Protein AF-A0A3D5FV69-F1 (afdb_monomer_lite)

Radius of gyration: 14.52 Å; chains: 1; bounding box: 37×15×43 Å

pLDDT: mean 92.56, std 7.36, range [60.56, 97.5]

Foldseek 3Di:
DPDDDDDFDWDWDFADDPPRTDDIDIDGPDDNVVVNVVVVVPD

Secondary structure (DSSP, 8-state):
-PPPP--PPPEEEEEEETTEEEEEEEE-SS-HHHHHHHHHHH-

Structure (mmCIF, N/CA/C/O backbone):
data_AF-A0A3D5FV69-F1
#
_entry.id   AF-A0A3D5FV69-F1
#
loop_
_atom_site.group_PDB
_atom_site.id
_atom_site.type_symbol
_atom_site.label_atom_id
_atom_site.label_alt_id
_atom_site.label_comp_id
_atom_site.label_asym_id
_atom_site.label_entity_id
_atom_site.label_seq_id
_atom_site.pdbx_PDB_ins_code
_atom_site.Cartn_x
_atom_site.Cartn_y
_atom_site.Cartn_z
_atom_site.occupancy
_atom_site.B_iso_or_equiv
_atom_site.auth_seq_id
_atom_site.auth_comp_id
_atom_site.auth_asym_id
_atom_site.auth_atom_id
_atom_site.pdbx_PDB_model_num
ATOM 1 N N . MET A 1 1 ? 23.438 -1.011 -32.403 1.00 60.56 1 MET A N 1
ATOM 2 C CA . MET A 1 1 ? 22.104 -0.895 -31.784 1.00 60.56 1 MET A CA 1
ATOM 3 C C . MET A 1 1 ? 22.336 -0.347 -30.390 1.00 60.56 1 MET A C 1
ATOM 5 O O . MET A 1 1 ? 23.240 -0.878 -29.746 1.00 60.56 1 MET A O 1
ATOM 9 N N . PRO A 1 2 ? 21.677 0.745 -29.964 1.00 71.69 2 PRO A N 1
ATOM 10 C CA . PRO A 1 2 ? 21.731 1.124 -28.556 1.00 71.69 2 PRO A CA 1
ATOM 11 C C . PRO A 1 2 ? 21.251 -0.075 -27.726 1.00 71.69 2 PRO A C 1
ATOM 13 O O . PRO A 1 2 ? 20.382 -0.822 -28.172 1.00 71.69 2 PRO A O 1
ATOM 16 N N . ARG A 1 3 ? 21.915 -0.331 -26.598 1.00 78.94 3 ARG A N 1
ATOM 17 C CA . ARG A 1 3 ? 21.448 -1.313 -25.617 1.00 78.94 3 ARG A CA 1
ATOM 18 C C . ARG A 1 3 ? 20.168 -0.741 -25.015 1.00 78.94 3 ARG A C 1
ATOM 20 O O . ARG A 1 3 ? 20.187 0.422 -24.626 1.00 78.94 3 ARG A O 1
ATOM 27 N N . ASP A 1 4 ? 19.098 -1.524 -24.982 1.00 81.69 4 ASP A N 1
ATOM 28 C CA . ASP A 1 4 ? 17.903 -1.129 -24.244 1.00 81.69 4 ASP A CA 1
ATOM 29 C C . ASP A 1 4 ? 18.259 -1.132 -22.755 1.00 81.69 4 ASP A C 1
ATOM 31 O O . ASP A 1 4 ? 18.681 -2.159 -22.213 1.00 81.69 4 ASP A O 1
ATOM 35 N N . ASP A 1 5 ? 18.168 0.038 -22.128 1.00 83.56 5 ASP A N 1
ATOM 36 C CA . ASP A 1 5 ? 18.285 0.164 -20.682 1.00 83.56 5 ASP A CA 1
ATOM 37 C C . ASP A 1 5 ? 16.976 -0.323 -20.051 1.00 83.56 5 ASP A C 1
ATOM 39 O O . ASP A 1 5 ? 15.885 0.079 -20.463 1.00 83.56 5 ASP A O 1
ATOM 43 N N . ASP A 1 6 ? 17.088 -1.203 -19.057 1.00 87.50 6 ASP A N 1
ATOM 44 C CA . ASP A 1 6 ? 15.940 -1.700 -18.302 1.00 87.50 6 ASP A CA 1
ATOM 45 C C . ASP A 1 6 ? 15.592 -0.695 -17.196 1.00 87.50 6 ASP A C 1
ATOM 47 O O . ASP A 1 6 ? 16.408 -0.423 -16.309 1.00 87.50 6 ASP A O 1
ATOM 51 N N . ILE A 1 7 ? 14.405 -0.093 -17.286 1.00 87.69 7 ILE A N 1
ATOM 52 C CA . ILE A 1 7 ? 13.938 0.954 -16.374 1.00 87.69 7 ILE A CA 1
ATOM 53 C C . ILE A 1 7 ? 12.682 0.462 -15.663 1.00 87.69 7 ILE A C 1
ATOM 55 O O . ILE A 1 7 ? 11.667 0.156 -16.292 1.00 87.69 7 ILE A O 1
ATOM 59 N N . THR A 1 8 ? 12.726 0.466 -1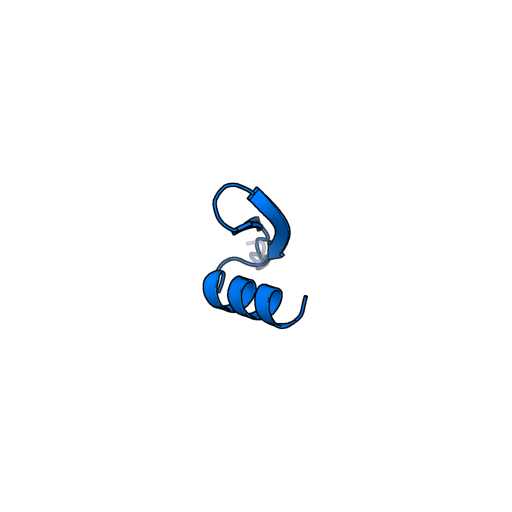4.333 1.00 90.31 8 THR A N 1
ATOM 60 C CA . THR A 1 8 ? 11.564 0.165 -13.497 1.00 90.31 8 THR A CA 1
ATOM 61 C C . THR A 1 8 ? 10.505 1.259 -13.614 1.00 90.31 8 THR A C 1
ATOM 63 O O . THR A 1 8 ? 10.807 2.448 -13.516 1.00 90.31 8 THR A O 1
ATOM 66 N N . VAL A 1 9 ? 9.245 0.854 -13.767 1.00 91.06 9 VAL A N 1
ATOM 67 C CA . VAL A 1 9 ? 8.098 1.768 -13.732 1.00 91.06 9 VAL A CA 1
ATOM 68 C C . VAL A 1 9 ? 7.586 1.891 -12.303 1.00 91.06 9 VAL A C 1
AT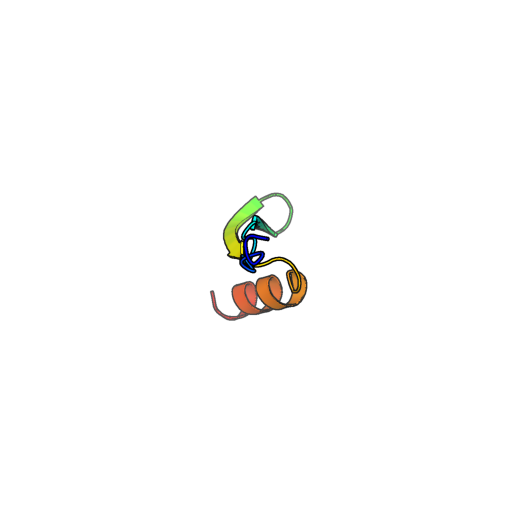OM 70 O O . VAL A 1 9 ? 7.327 0.882 -11.653 1.00 91.06 9 VAL A O 1
ATOM 73 N N . GLU A 1 10 ? 7.372 3.122 -11.848 1.00 96.12 1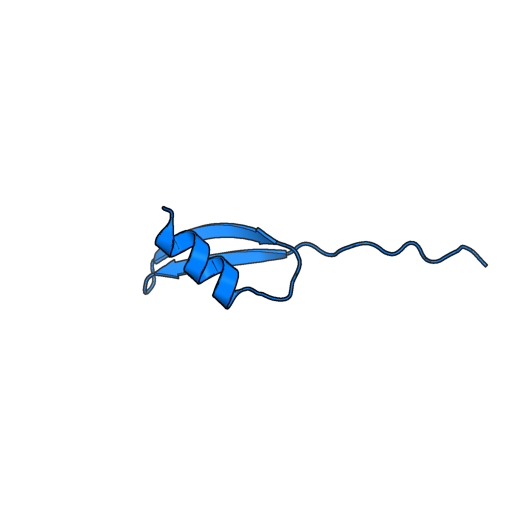0 GLU A N 1
ATOM 74 C CA . GLU A 1 10 ? 6.643 3.414 -10.615 1.00 96.12 10 GLU A CA 1
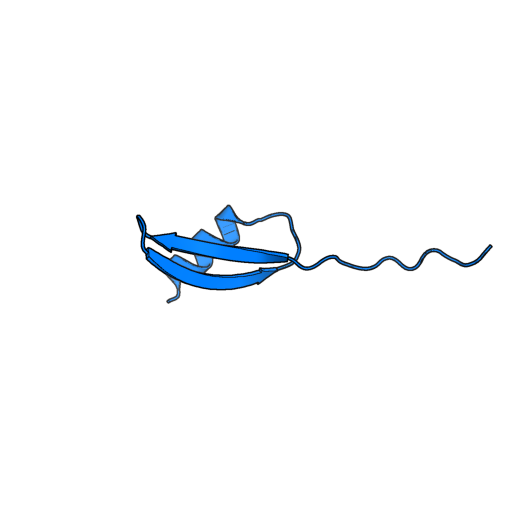ATOM 75 C C . GLU A 1 10 ? 5.235 3.918 -10.932 1.00 96.12 10 GLU A C 1
ATOM 77 O O . GLU A 1 10 ? 5.014 4.647 -11.901 1.00 96.12 10 GLU A O 1
ATOM 82 N N . GLY A 1 11 ? 4.274 3.540 -10.094 1.00 95.38 11 GLY A N 1
ATOM 83 C CA . GLY A 1 11 ? 2.906 4.032 -10.165 1.00 95.38 11 GLY A CA 1
ATOM 84 C C . GLY A 1 11 ? 2.333 4.303 -8.777 1.00 95.38 11 GLY A C 1
ATOM 85 O O . GLY A 1 11 ? 2.785 3.703 -7.795 1.00 95.38 11 GLY A O 1
ATOM 86 N N . PRO A 1 12 ? 1.336 5.196 -8.681 1.00 96.69 12 PRO A N 1
ATOM 87 C CA . PRO A 1 12 ? 0.651 5.444 -7.426 1.00 96.69 12 PRO A CA 1
ATOM 88 C C . PRO A 1 12 ? -0.240 4.252 -7.050 1.00 96.69 12 PRO A C 1
ATOM 90 O O . PRO A 1 12 ? -0.920 3.672 -7.899 1.00 96.69 12 PRO A O 1
ATOM 93 N N . LEU A 1 13 ? -0.271 3.930 -5.761 1.00 96.12 13 LEU A N 1
ATOM 94 C CA . LEU A 1 13 ? -1.255 3.062 -5.126 1.00 96.12 13 LEU A CA 1
ATOM 95 C C . LEU A 1 13 ? -2.007 3.877 -4.074 1.00 96.12 13 LEU A C 1
ATOM 97 O O . LEU A 1 13 ? -1.407 4.339 -3.105 1.00 96.12 13 LEU A O 1
ATOM 101 N N . GLU A 1 14 ? -3.315 4.038 -4.253 1.00 97.31 14 GLU A N 1
ATOM 102 C CA . GLU A 1 14 ? -4.186 4.639 -3.243 1.00 97.31 14 GLU A CA 1
ATOM 103 C C . GLU A 1 14 ? -4.745 3.545 -2.328 1.00 97.31 14 GLU A C 1
ATOM 105 O O . GLU A 1 14 ? -5.393 2.605 -2.792 1.00 97.31 14 GLU A O 1
ATOM 110 N N . ILE A 1 15 ? -4.507 3.676 -1.022 1.00 96.75 15 ILE A N 1
ATOM 111 C CA . ILE A 1 15 ? -5.115 2.817 -0.007 1.00 96.75 15 ILE A CA 1
ATOM 112 C C . ILE A 1 15 ? -6.345 3.537 0.531 1.00 96.75 15 ILE A C 1
ATOM 114 O O . ILE A 1 15 ? -6.265 4.657 1.045 1.00 96.75 15 ILE A O 1
ATOM 118 N N . ARG A 1 16 ? -7.489 2.864 0.418 1.00 96.25 16 ARG A N 1
ATOM 119 C CA . ARG A 1 16 ? -8.782 3.361 0.880 1.00 96.25 16 ARG A CA 1
ATOM 120 C C . ARG A 1 16 ? -9.344 2.433 1.941 1.00 96.25 16 ARG A C 1
ATOM 122 O O . ARG A 1 16 ? -9.305 1.213 1.778 1.00 96.25 16 ARG A O 1
ATOM 129 N N . LEU A 1 17 ? -9.905 3.011 2.994 1.00 95.38 17 LEU A N 1
ATOM 130 C CA . LEU A 1 17 ? -10.714 2.292 3.964 1.00 95.38 17 LEU A CA 1
ATOM 131 C C . LEU A 1 17 ? -12.157 2.751 3.795 1.00 95.38 17 LEU A C 1
ATOM 133 O O . LEU A 1 17 ? -12.469 3.923 3.992 1.00 95.38 17 LEU A O 1
ATOM 137 N N . GLN A 1 18 ? -13.027 1.823 3.392 1.00 93.00 18 GLN A N 1
ATOM 138 C CA . GLN A 1 18 ? -14.355 2.177 2.887 1.00 93.00 18 GLN A CA 1
ATOM 139 C C . GLN A 1 18 ? -14.214 3.202 1.741 1.00 93.00 18 GLN A C 1
ATOM 141 O O . GLN A 1 18 ? -13.496 2.942 0.774 1.00 93.00 18 GLN A O 1
ATOM 146 N N . ASP A 1 19 ? -14.848 4.367 1.863 1.00 95.00 19 ASP A N 1
ATOM 147 C CA . ASP A 1 19 ? -14.808 5.438 0.868 1.00 95.00 19 ASP A CA 1
ATOM 148 C C . ASP A 1 19 ? -13.807 6.554 1.210 1.00 95.00 19 ASP A C 1
ATOM 150 O O . ASP A 1 19 ? -13.771 7.571 0.516 1.00 95.00 19 ASP A O 1
ATOM 154 N N . GLU A 1 20 ? -12.966 6.381 2.232 1.00 97.12 20 GLU A N 1
ATOM 155 C CA . GLU A 1 20 ? -11.963 7.369 2.632 1.00 97.12 20 GLU A CA 1
ATOM 156 C C . GLU A 1 20 ? -10.560 6.956 2.171 1.00 97.12 20 GLU A C 1
ATOM 158 O O . GLU A 1 20 ? -10.108 5.838 2.425 1.00 97.12 20 GLU A O 1
ATOM 163 N N . ALA A 1 21 ? -9.864 7.860 1.477 1.00 97.00 21 ALA A N 1
ATOM 164 C CA . ALA A 1 21 ? -8.465 7.669 1.110 1.00 97.00 21 ALA A CA 1
ATOM 165 C C . ALA A 1 21 ? -7.578 7.986 2.317 1.00 97.00 21 ALA A C 1
ATOM 167 O O . ALA A 1 21 ? -7.580 9.117 2.801 1.00 97.00 21 ALA A O 1
ATOM 168 N N . ILE A 1 22 ? -6.818 6.995 2.782 1.00 96.75 22 ILE A N 1
ATOM 169 C CA . ILE A 1 22 ? -5.987 7.124 3.988 1.00 96.75 22 ILE A CA 1
ATOM 170 C C . ILE A 1 22 ? -4.500 7.288 3.663 1.00 96.75 22 ILE A C 1
ATOM 172 O O . ILE A 1 22 ? -3.758 7.850 4.464 1.00 96.75 22 ILE A O 1
ATOM 176 N N . ALA A 1 23 ? -4.054 6.827 2.490 1.00 97.50 23 ALA A N 1
ATOM 177 C CA . ALA A 1 23 ? -2.670 6.956 2.048 1.00 97.50 23 ALA A CA 1
ATOM 178 C C . ALA A 1 23 ? -2.535 6.837 0.525 1.00 97.50 23 ALA A C 1
ATOM 180 O O . ALA A 1 23 ? -3.325 6.161 -0.136 1.00 97.50 23 ALA A O 1
ATOM 181 N N . VAL A 1 24 ? -1.478 7.447 -0.016 1.00 96.75 24 VAL A N 1
ATOM 182 C CA . VAL A 1 24 ? -1.021 7.253 -1.398 1.00 96.75 24 VAL A CA 1
ATOM 183 C C . VAL A 1 24 ? 0.458 6.884 -1.363 1.00 96.75 24 VAL A C 1
ATOM 185 O O . VAL A 1 24 ? 1.264 7.614 -0.790 1.00 96.75 24 VAL A O 1
ATOM 188 N N . LEU A 1 25 ? 0.809 5.753 -1.972 1.00 95.12 25 LEU A N 1
ATOM 189 C CA . LEU A 1 25 ? 2.163 5.200 -1.995 1.00 95.12 25 LEU A CA 1
ATOM 190 C C . LEU A 1 25 ? 2.700 5.180 -3.429 1.00 95.12 25 LEU A C 1
ATOM 192 O O . LEU A 1 25 ? 1.957 4.887 -4.362 1.00 95.12 25 LEU A O 1
ATOM 196 N N . MET A 1 26 ? 3.995 5.448 -3.607 1.00 96.44 26 MET A N 1
ATOM 197 C CA . MET A 1 26 ? 4.691 5.205 -4.876 1.00 96.44 26 MET A CA 1
ATOM 198 C C . MET A 1 26 ? 5.322 3.820 -4.824 1.00 96.44 26 MET A C 1
ATOM 200 O O . MET A 1 26 ? 6.040 3.503 -3.874 1.00 96.44 26 MET A O 1
ATOM 204 N N . ARG A 1 27 ? 5.021 2.975 -5.811 1.00 95.00 27 ARG A N 1
ATOM 205 C CA . ARG A 1 27 ? 5.486 1.586 -5.822 1.00 95.00 27 ARG A CA 1
ATOM 206 C C . ARG A 1 27 ? 5.729 1.077 -7.237 1.00 95.00 27 ARG A C 1
ATOM 208 O O . ARG A 1 27 ? 5.051 1.489 -8.179 1.00 95.00 27 ARG A O 1
ATOM 215 N N . THR A 1 28 ? 6.630 0.110 -7.365 1.00 94.69 28 THR A N 1
ATOM 216 C CA . THR A 1 28 ? 6.769 -0.702 -8.580 1.00 94.69 28 THR A CA 1
ATOM 217 C C . THR A 1 28 ? 5.599 -1.680 -8.702 1.00 94.69 28 THR A C 1
ATOM 219 O O . THR A 1 28 ? 5.356 -2.430 -7.750 1.00 94.69 28 THR A O 1
ATOM 222 N N . PRO A 1 29 ? 4.859 -1.707 -9.826 1.00 89.25 29 PRO A N 1
ATOM 223 C CA . PRO A 1 29 ? 3.696 -2.569 -9.963 1.00 89.25 29 PRO A CA 1
ATOM 224 C C . PRO A 1 29 ? 3.945 -4.069 -9.755 1.00 89.25 29 PRO A C 1
ATOM 226 O O . PRO A 1 29 ? 4.941 -4.604 -10.226 1.00 89.25 29 PRO A O 1
ATOM 229 N N . GLY A 1 30 ? 3.018 -4.745 -9.067 1.00 90.94 30 GLY A N 1
ATOM 230 C CA . GLY A 1 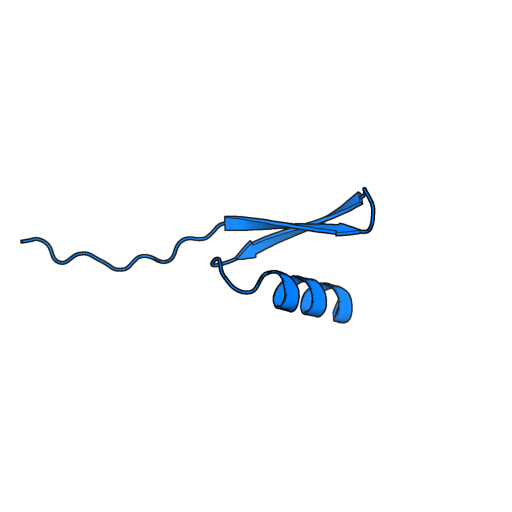30 ? 3.077 -6.172 -8.731 1.00 90.94 30 GLY A CA 1
ATOM 231 C C . GLY A 1 30 ? 2.265 -6.536 -7.481 1.00 90.94 30 GLY A C 1
ATOM 232 O O . GLY A 1 30 ? 1.194 -7.125 -7.588 1.00 90.94 30 GLY A O 1
ATOM 233 N N . ASP A 1 31 ? 2.738 -6.127 -6.300 1.00 93.31 31 ASP A N 1
ATOM 234 C CA . ASP A 1 31 ? 2.308 -6.705 -5.011 1.00 93.31 31 ASP A CA 1
ATOM 235 C C . ASP A 1 31 ? 1.390 -5.795 -4.166 1.00 93.31 31 ASP A C 1
ATOM 237 O O . ASP A 1 31 ? 1.572 -5.649 -2.957 1.00 93.31 31 ASP A O 1
ATOM 241 N N . ASP A 1 32 ? 0.377 -5.175 -4.782 1.00 95.62 32 ASP A N 1
ATOM 242 C CA . ASP A 1 32 ? -0.488 -4.177 -4.115 1.00 95.62 32 ASP A CA 1
ATOM 243 C C . ASP A 1 32 ? -1.140 -4.663 -2.828 1.00 95.62 32 ASP A C 1
ATOM 245 O O . 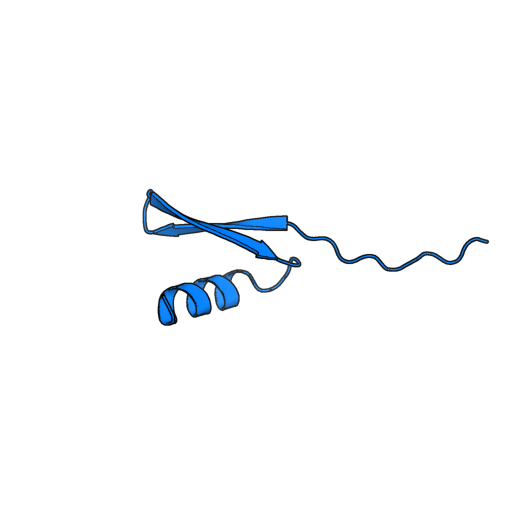ASP A 1 32 ? -1.177 -3.941 -1.835 1.00 95.62 32 ASP A O 1
ATOM 249 N N . LEU A 1 33 ? -1.674 -5.887 -2.842 1.00 95.75 33 LEU A N 1
ATOM 250 C CA . LEU A 1 33 ? -2.439 -6.407 -1.715 1.00 95.75 33 LEU A CA 1
ATOM 251 C C . LEU A 1 33 ? -1.550 -6.632 -0.490 1.00 95.75 33 LEU A C 1
ATOM 253 O O . LEU A 1 33 ? -1.928 -6.272 0.622 1.00 95.75 33 LEU A O 1
ATOM 257 N N . ALA A 1 34 ? -0.369 -7.216 -0.697 1.00 96.69 34 ALA A N 1
ATOM 258 C CA . ALA A 1 34 ? 0.589 -7.443 0.376 1.00 96.69 34 ALA A CA 1
ATOM 259 C C . ALA A 1 34 ? 1.117 -6.111 0.925 1.00 96.69 34 ALA A C 1
ATOM 261 O O . ALA A 1 34 ? 1.243 -5.953 2.138 1.00 96.69 34 ALA A O 1
ATOM 262 N N . LEU A 1 35 ? 1.362 -5.142 0.040 1.00 95.44 35 LEU A N 1
ATOM 263 C CA . LEU A 1 35 ? 1.837 -3.812 0.404 1.00 95.44 35 LEU A CA 1
ATOM 264 C C . LEU A 1 35 ? 0.780 -3.030 1.199 1.00 95.44 35 LEU A C 1
ATOM 266 O O . LEU A 1 35 ? 1.098 -2.465 2.243 1.00 95.44 35 LEU A O 1
ATOM 270 N N . ALA A 1 36 ? -0.487 -3.072 0.779 1.00 96.50 36 ALA A N 1
ATOM 271 C CA . ALA A 1 36 ? -1.592 -2.464 1.516 1.00 96.50 36 ALA A CA 1
ATOM 272 C C . ALA A 1 36 ? -1.829 -3.140 2.877 1.00 96.50 36 ALA A C 1
ATOM 274 O O . ALA A 1 36 ? -2.016 -2.453 3.878 1.00 96.50 36 ALA A O 1
ATOM 275 N N . ALA A 1 37 ? -1.783 -4.475 2.943 1.00 96.75 37 ALA A N 1
ATOM 276 C CA . ALA A 1 37 ? -1.939 -5.208 4.199 1.00 96.75 37 ALA A CA 1
ATOM 277 C C . ALA A 1 37 ? -0.799 -4.919 5.187 1.00 96.75 37 ALA A C 1
ATOM 279 O O . ALA A 1 37 ? -1.048 -4.759 6.378 1.00 96.75 37 ALA A O 1
ATOM 280 N N . GLY A 1 38 ? 0.440 -4.832 4.693 1.00 96.88 38 GLY A N 1
ATOM 281 C CA . GLY A 1 38 ? 1.600 -4.456 5.497 1.00 96.88 38 GLY A CA 1
ATOM 282 C C . GLY A 1 38 ? 1.481 -3.035 6.042 1.00 96.88 38 GLY A C 1
ATOM 283 O O . GLY A 1 38 ? 1.665 -2.840 7.238 1.00 96.88 38 GLY A O 1
ATOM 284 N N . PHE A 1 39 ? 1.095 -2.079 5.193 1.00 96.19 39 PHE A N 1
ATOM 285 C CA . PHE A 1 39 ? 0.866 -0.690 5.593 1.00 96.19 39 PHE A CA 1
ATOM 286 C C . PHE A 1 39 ? -0.182 -0.579 6.712 1.00 96.19 39 PHE A C 1
ATOM 288 O O . PHE A 1 39 ? 0.086 0.021 7.745 1.00 96.19 39 PHE A O 1
ATOM 295 N N . LEU A 1 40 ? -1.338 -1.233 6.549 1.00 95.81 40 LEU A N 1
ATOM 296 C CA . LEU A 1 40 ? -2.420 -1.241 7.546 1.00 95.81 40 LEU A CA 1
ATOM 297 C C . LEU A 1 40 ? -2.065 -1.952 8.860 1.00 95.81 40 LEU A C 1
ATOM 299 O O . LEU A 1 40 ? -2.781 -1.807 9.847 1.00 95.81 40 LEU A O 1
ATOM 303 N N . LEU A 1 41 ? -1.031 -2.792 8.864 1.00 97.50 41 LEU A N 1
ATOM 304 C CA . LEU A 1 41 ? -0.582 -3.485 10.068 1.00 97.50 41 LEU A CA 1
ATOM 305 C C . LEU A 1 41 ? 0.375 -2.624 10.901 1.00 97.50 41 LEU A C 1
ATOM 307 O O . LEU A 1 41 ? 0.438 -2.800 12.117 1.00 97.50 41 LEU A O 1
ATOM 311 N N . THR A 1 42 ? 1.166 -1.767 10.255 1.00 96.31 42 THR A N 1
ATOM 312 C CA . THR A 1 42 ? 2.253 -1.029 10.913 1.00 96.31 42 THR A CA 1
ATOM 313 C C . THR A 1 42 ? 1.890 0.392 11.320 1.00 96.31 42 THR A C 1
ATOM 315 O O . THR A 1 42 ? 2.506 0.900 12.255 1.00 96.31 42 THR A O 1
ATOM 318 N N . GLU A 1 43 ? 0.933 1.012 10.633 1.00 89.75 43 GLU A N 1
ATOM 319 C CA . GLU A 1 43 ? 0.458 2.384 10.876 1.00 89.75 43 GLU A CA 1
ATOM 320 C C . GLU A 1 43 ? -0.879 2.390 11.630 1.00 89.75 43 GLU A C 1
ATOM 322 O O . GLU A 1 43 ? -1.014 3.187 12.588 1.00 89.75 43 GLU A O 1
#

Sequence (43 aa):
MPRDDDITVEGPLEIRLQDEAIAVLMRTPGDDLALAAGFLLTE